Protein AF-A0A954JP12-F1 (afdb_monomer_lite)

pLDDT: mean 90.01, std 8.93, range [49.91, 98.12]

Foldseek 3Di:
DVVCVVCVVVVVVVVVVVVVVVVCCVVPPPPCPVVDDQDDVNVVVVVVVVVVVDDFAKDWPPDDPDPVVCPDPVNVVDVVVDDGDMDGGDDDDDPDPD

Radius of gyration: 23.14 Å; chains: 1; bounding box: 51×38×56 Å

Secondary structure (DSSP, 8-state):
-HHHHHTHHHHHHHHHHHHHHHHHHHHH--TTTTT--PPTTHHHHHHHHHHTTPPSEEEEES--SSHHHHTSHHHHHHHHHS--EEEEEPPSS-----

Structure (mmCIF, N/CA/C/O backbone):
data_AF-A0A954JP12-F1
#
_entry.id   AF-A0A954JP12-F1
#
loop_
_atom_site.group_PDB
_atom_site.id
_atom_site.type_symbol
_atom_site.label_atom_id
_atom_site.label_alt_id
_atom_site.label_comp_id
_atom_site.label_asym_id
_atom_site.label_entity_id
_atom_site.label_seq_id
_atom_site.pdbx_PDB_ins_code
_atom_site.Cartn_x
_atom_site.Cartn_y
_atom_site.Cartn_z
_atom_site.occupancy
_atom_site.B_iso_or_equiv
_atom_site.auth_seq_id
_atom_site.auth_comp_id
_atom_site.auth_asym_id
_atom_site.auth_atom_id
_atom_site.pdbx_PDB_model_num
ATOM 1 N N . MET A 1 1 ? 26.499 23.279 -24.574 1.00 61.62 1 MET A N 1
ATOM 2 C CA . MET A 1 1 ? 25.589 22.485 -25.430 1.00 61.62 1 MET A CA 1
ATOM 3 C C . MET A 1 1 ? 26.298 21.399 -26.237 1.00 61.62 1 MET A C 1
ATOM 5 O O . MET A 1 1 ? 25.731 20.325 -26.321 1.00 61.62 1 MET A O 1
ATOM 9 N N . ALA A 1 2 ? 27.513 21.611 -26.766 1.00 70.81 2 ALA A N 1
ATOM 10 C CA . ALA A 1 2 ? 28.239 20.583 -27.538 1.00 70.81 2 ALA A CA 1
ATOM 11 C C . ALA A 1 2 ? 28.497 19.271 -26.763 1.00 70.81 2 ALA A C 1
ATOM 13 O O . ALA A 1 2 ? 28.158 18.203 -27.249 1.00 70.81 2 ALA A O 1
ATOM 14 N N . PHE A 1 3 ? 28.944 19.366 -25.504 1.00 78.12 3 PHE A N 1
ATOM 15 C CA . PHE A 1 3 ? 29.236 18.202 -24.653 1.00 78.12 3 PHE A CA 1
ATOM 16 C C . PHE A 1 3 ? 28.086 17.182 -24.555 1.00 78.12 3 PHE A C 1
ATOM 18 O O . PHE A 1 3 ? 28.326 15.986 -24.588 1.00 78.12 3 PHE A O 1
ATOM 25 N N . LEU A 1 4 ? 26.825 17.619 -24.464 1.00 78.75 4 LEU A N 1
ATOM 26 C CA . LEU A 1 4 ? 25.695 16.686 -24.346 1.00 78.75 4 LEU A CA 1
ATOM 27 C C . LEU A 1 4 ? 25.407 15.942 -25.663 1.00 78.75 4 LEU A C 1
ATOM 29 O O . LEU A 1 4 ? 24.960 14.799 -25.640 1.00 78.75 4 LEU A O 1
ATOM 33 N N . ILE A 1 5 ? 25.678 16.587 -26.799 1.00 85.50 5 ILE A N 1
ATOM 34 C CA . ILE A 1 5 ? 25.495 16.014 -28.138 1.00 85.50 5 ILE A CA 1
ATOM 35 C C . ILE A 1 5 ? 26.560 14.945 -28.407 1.00 85.50 5 ILE A C 1
ATOM 37 O O . ILE A 1 5 ? 26.226 13.878 -28.919 1.00 85.50 5 ILE A O 1
ATOM 41 N N . ASP A 1 6 ? 27.803 15.179 -27.978 1.00 88.06 6 ASP A N 1
ATOM 42 C CA . ASP A 1 6 ? 28.921 14.245 -28.179 1.00 88.06 6 ASP A CA 1
ATOM 43 C C . ASP A 1 6 ? 28.719 12.904 -27.446 1.00 88.06 6 ASP A C 1
ATOM 45 O O . ASP A 1 6 ? 29.168 11.856 -27.912 1.00 88.06 6 ASP A O 1
ATOM 49 N N . PHE A 1 7 ? 27.985 12.908 -26.327 1.00 91.69 7 PHE A N 1
ATOM 50 C CA . PHE A 1 7 ? 27.661 11.707 -25.546 1.00 91.69 7 PHE A CA 1
ATOM 51 C C . PHE A 1 7 ? 26.250 11.162 -25.799 1.00 91.69 7 PHE A C 1
ATOM 53 O O . PHE A 1 7 ? 25.816 10.236 -25.113 1.00 91.69 7 PHE A O 1
ATOM 60 N N . TRP A 1 8 ? 25.518 11.672 -26.789 1.00 92.69 8 TRP A N 1
ATOM 61 C CA . TRP A 1 8 ? 24.136 11.242 -27.005 1.00 92.69 8 TRP A CA 1
ATOM 62 C C . TRP A 1 8 ? 24.022 9.751 -27.350 1.00 92.69 8 TRP A C 1
ATOM 64 O O . TRP A 1 8 ? 23.153 9.052 -26.827 1.00 92.69 8 TRP A O 1
ATOM 74 N N . LEU A 1 9 ? 24.950 9.236 -28.164 1.00 92.56 9 LEU A N 1
ATOM 75 C CA . LEU A 1 9 ? 25.002 7.817 -28.520 1.00 92.56 9 LEU A CA 1
ATOM 76 C C . LEU A 1 9 ? 25.237 6.907 -27.295 1.00 92.56 9 LEU A C 1
ATOM 78 O O . LEU A 1 9 ? 24.421 6.006 -27.082 1.00 92.56 9 LEU A O 1
ATOM 82 N N . PRO A 1 10 ? 26.275 7.118 -26.455 1.00 93.50 10 PRO A N 1
ATOM 83 C CA . PRO A 1 10 ? 26.449 6.307 -25.251 1.00 93.50 10 PRO A CA 1
ATOM 84 C C . PRO A 1 10 ? 25.317 6.487 -24.229 1.00 93.50 10 PRO A C 1
ATOM 86 O O . PRO A 1 10 ? 24.964 5.513 -23.563 1.00 93.50 10 PRO A O 1
ATOM 89 N N . ILE A 1 11 ? 24.704 7.673 -24.122 1.00 95.31 11 ILE A N 1
ATOM 90 C CA . ILE A 1 11 ? 23.540 7.901 -23.247 1.00 95.31 11 ILE A CA 1
ATOM 91 C C . ILE A 1 11 ? 22.354 7.037 -23.685 1.00 95.31 11 ILE A C 1
ATOM 93 O O . ILE A 1 11 ? 21.814 6.293 -22.866 1.00 95.31 11 ILE A O 1
ATOM 97 N N . LEU A 1 12 ? 21.967 7.092 -24.964 1.00 96.50 12 LEU A N 1
ATOM 98 C CA . LEU A 1 12 ? 20.842 6.307 -25.476 1.00 96.50 12 LEU A CA 1
ATOM 99 C C . LEU A 1 12 ? 21.102 4.806 -25.365 1.00 96.50 12 LEU A C 1
ATOM 101 O O . LEU A 1 12 ? 20.225 4.065 -24.926 1.00 96.50 12 LEU A O 1
ATOM 105 N N . LEU A 1 13 ? 22.312 4.360 -25.709 1.00 96.56 13 LEU A N 1
ATOM 106 C CA . LEU A 1 13 ? 22.680 2.952 -25.601 1.00 96.56 13 LEU A CA 1
ATOM 107 C C . LEU A 1 13 ? 22.590 2.457 -24.150 1.00 96.56 13 LEU A C 1
ATOM 109 O O . LEU A 1 13 ? 22.036 1.389 -23.894 1.00 96.56 13 LEU A O 1
ATOM 113 N N . SER A 1 14 ? 23.080 3.256 -23.198 1.00 96.94 14 SER A N 1
ATOM 114 C CA . SER A 1 14 ? 23.012 2.926 -21.771 1.00 96.94 14 SER A CA 1
ATOM 115 C C . SER A 1 14 ? 21.569 2.925 -21.266 1.00 96.94 14 SER A C 1
ATOM 117 O O . SER A 1 14 ? 21.177 2.014 -20.542 1.00 96.94 14 SER A O 1
ATOM 119 N N . ALA A 1 15 ? 20.756 3.900 -21.683 1.00 97.00 15 ALA A N 1
ATOM 120 C CA . ALA A 1 15 ? 19.345 3.983 -21.314 1.00 97.00 15 ALA A CA 1
ATOM 121 C C . ALA A 1 15 ? 18.555 2.762 -21.806 1.00 97.00 15 ALA A C 1
ATOM 123 O O . ALA A 1 15 ? 17.828 2.149 -21.025 1.00 97.00 15 ALA A O 1
ATOM 124 N N . VAL A 1 16 ? 18.747 2.362 -23.068 1.00 98.12 16 VAL A N 1
ATOM 125 C CA . VAL A 1 16 ? 18.124 1.154 -23.631 1.00 98.12 16 VAL A CA 1
ATOM 126 C C . VAL A 1 16 ? 18.607 -0.098 -22.896 1.00 98.12 16 VAL A C 1
ATOM 128 O O . VAL A 1 16 ? 17.790 -0.942 -22.531 1.00 98.12 16 VAL A O 1
ATOM 131 N N . GLY A 1 17 ? 19.909 -0.204 -22.612 1.00 98.00 17 GLY A N 1
ATOM 132 C CA . GLY A 1 17 ? 20.470 -1.329 -21.861 1.00 98.00 17 GLY A CA 1
ATOM 133 C C . GLY A 1 17 ? 19.871 -1.472 -20.457 1.00 98.00 17 GLY A C 1
ATOM 134 O O . GLY A 1 17 ? 19.416 -2.556 -20.089 1.00 98.00 17 GLY A O 1
ATOM 135 N N . VAL A 1 18 ? 19.803 -0.377 -19.693 1.00 97.69 18 VAL A N 1
ATOM 136 C CA . VAL A 1 18 ? 19.197 -0.358 -18.349 1.00 97.69 18 VAL A CA 1
ATOM 137 C C . VAL A 1 18 ? 17.698 -0.648 -18.415 1.00 97.69 18 VAL A C 1
ATOM 139 O O . VAL A 1 18 ? 17.191 -1.389 -17.576 1.00 97.69 18 VAL A O 1
ATOM 142 N N . PHE A 1 19 ? 16.991 -0.128 -19.421 1.00 96.69 19 PHE A N 1
ATOM 143 C CA . PHE A 1 19 ? 15.568 -0.403 -19.614 1.00 96.69 19 PHE A CA 1
ATOM 144 C C . PHE A 1 19 ? 15.295 -1.894 -19.856 1.00 96.69 19 PHE A C 1
ATOM 146 O O . PHE A 1 19 ? 14.412 -2.466 -19.214 1.00 96.69 19 PHE A O 1
ATOM 153 N N . ILE A 1 20 ? 16.079 -2.544 -20.724 1.00 97.19 20 ILE A N 1
ATOM 154 C CA . ILE A 1 20 ? 15.955 -3.984 -20.996 1.00 97.19 20 ILE A CA 1
ATOM 155 C C . ILE A 1 20 ? 16.271 -4.794 -19.736 1.00 97.19 20 ILE A C 1
ATOM 157 O O . ILE A 1 20 ? 15.480 -5.653 -19.350 1.00 97.19 20 ILE A O 1
ATOM 161 N N . ALA A 1 21 ? 17.390 -4.501 -19.066 1.00 96.06 21 ALA A N 1
ATOM 162 C CA . ALA A 1 21 ? 17.772 -5.198 -17.840 1.00 96.06 21 ALA A CA 1
ATOM 163 C C . ALA A 1 21 ? 16.700 -5.052 -16.745 1.00 96.06 21 ALA A C 1
ATOM 165 O O . ALA A 1 21 ? 16.314 -6.040 -16.124 1.00 96.06 21 ALA A O 1
ATOM 166 N N . SER A 1 22 ? 16.176 -3.838 -16.553 1.00 92.56 22 SER A N 1
ATOM 167 C CA . SER A 1 22 ? 15.089 -3.549 -15.612 1.00 92.56 22 SER A CA 1
ATOM 168 C C . SER A 1 22 ? 13.811 -4.314 -15.959 1.00 92.56 22 SER A C 1
ATOM 170 O O . SER A 1 22 ? 13.213 -4.936 -15.084 1.00 92.56 22 SER A O 1
ATOM 172 N N . SER A 1 23 ? 13.434 -4.349 -17.241 1.00 91.06 23 SER A N 1
ATOM 173 C CA . SER A 1 23 ? 12.247 -5.074 -17.710 1.00 91.06 23 SER A CA 1
ATOM 174 C C . SER A 1 23 ? 12.361 -6.575 -17.440 1.00 91.06 23 SER A C 1
ATOM 176 O O . SER A 1 23 ? 11.434 -7.176 -16.903 1.00 91.06 23 SER A O 1
ATOM 178 N N . ILE A 1 24 ? 13.519 -7.178 -17.733 1.00 93.12 24 ILE A N 1
ATOM 179 C CA . ILE A 1 24 ? 13.773 -8.596 -17.441 1.00 93.12 24 ILE A CA 1
ATOM 180 C C . ILE A 1 24 ? 13.700 -8.849 -15.933 1.00 93.12 24 ILE A C 1
ATOM 182 O O . ILE A 1 24 ? 13.028 -9.785 -15.506 1.00 93.12 24 ILE A O 1
ATOM 186 N N . MET A 1 25 ? 14.345 -8.010 -15.118 1.00 90.81 25 MET A N 1
ATOM 187 C CA . MET A 1 25 ? 14.293 -8.147 -13.660 1.00 90.81 25 MET A CA 1
ATOM 188 C C . MET A 1 25 ? 12.860 -8.042 -13.128 1.00 90.81 25 MET A C 1
ATOM 190 O O . MET A 1 25 ? 12.466 -8.867 -12.310 1.00 90.81 25 MET A O 1
ATOM 194 N N . HIS A 1 26 ? 12.064 -7.090 -13.620 1.00 83.81 26 HIS A N 1
ATOM 195 C CA . HIS A 1 26 ? 10.673 -6.917 -13.201 1.00 83.81 26 HIS A CA 1
ATOM 196 C C . HIS A 1 26 ? 9.783 -8.111 -13.580 1.00 83.81 26 HIS A C 1
ATOM 198 O O . HIS A 1 26 ? 8.887 -8.468 -12.821 1.00 83.81 26 HIS A O 1
ATOM 204 N N . MET A 1 27 ? 10.032 -8.747 -14.730 1.00 85.19 27 MET A N 1
ATOM 205 C CA . MET A 1 27 ? 9.252 -9.908 -15.174 1.00 85.19 27 MET A CA 1
ATOM 206 C C . MET A 1 27 ? 9.681 -11.220 -14.508 1.00 85.19 27 MET A C 1
ATOM 208 O O . MET A 1 27 ? 8.842 -12.086 -14.272 1.00 85.19 27 MET A O 1
ATOM 212 N N . VAL A 1 28 ? 10.978 -11.400 -14.243 1.00 88.00 28 VAL A N 1
ATOM 213 C CA . VAL A 1 28 ? 11.532 -12.682 -13.774 1.00 88.00 28 VAL A CA 1
ATOM 214 C C . VAL A 1 28 ? 11.578 -12.770 -12.253 1.00 88.00 28 VAL A C 1
ATOM 216 O O . VAL A 1 28 ? 11.486 -13.868 -11.707 1.00 88.00 28 VAL A O 1
ATOM 219 N N . ILE A 1 29 ? 11.726 -11.644 -11.555 1.00 85.94 29 ILE A N 1
ATOM 220 C CA . ILE A 1 29 ? 11.857 -11.632 -10.099 1.00 85.94 29 ILE A CA 1
ATOM 221 C C . ILE A 1 29 ? 10.472 -11.382 -9.486 1.00 85.94 29 ILE A C 1
ATOM 223 O O . ILE A 1 29 ? 9.982 -10.253 -9.552 1.00 85.94 29 ILE A O 1
ATOM 227 N N . PRO A 1 30 ? 9.840 -12.379 -8.832 1.00 78.56 30 PRO A N 1
ATOM 228 C CA . PRO A 1 30 ? 8.527 -12.227 -8.205 1.00 78.56 30 PRO A CA 1
ATOM 229 C C . PRO A 1 30 ? 8.637 -11.493 -6.857 1.00 78.56 30 PRO A C 1
ATOM 231 O O . PRO A 1 30 ? 8.153 -11.977 -5.834 1.00 78.56 30 PRO A O 1
ATOM 234 N N . MET A 1 31 ? 9.304 -10.334 -6.842 1.00 70.94 31 MET A N 1
ATOM 235 C CA . MET A 1 31 ? 9.720 -9.631 -5.623 1.00 70.94 31 MET A CA 1
ATOM 236 C C . MET A 1 31 ? 8.536 -9.338 -4.694 1.00 70.94 31 MET A C 1
ATOM 238 O O . MET A 1 31 ? 8.654 -9.502 -3.489 1.00 70.94 31 MET A O 1
ATOM 242 N N . HIS A 1 32 ? 7.380 -8.988 -5.263 1.00 79.69 32 HIS A N 1
ATOM 243 C CA . HIS A 1 32 ? 6.188 -8.615 -4.498 1.00 79.69 32 HIS A CA 1
ATOM 244 C C . HIS A 1 32 ? 5.178 -9.745 -4.304 1.00 79.69 32 HIS A C 1
ATOM 246 O O . HIS A 1 32 ? 4.236 -9.601 -3.530 1.00 79.69 32 HIS A O 1
ATOM 252 N N . CYS A 1 33 ? 5.352 -10.896 -4.960 1.00 79.81 33 CYS A N 1
ATOM 253 C CA . CYS A 1 33 ? 4.412 -12.004 -4.787 1.00 79.81 33 CYS A CA 1
ATOM 254 C C . CYS A 1 33 ? 4.408 -12.520 -3.342 1.00 79.81 33 CYS A C 1
ATOM 256 O O . CYS A 1 33 ? 3.359 -12.911 -2.846 1.00 79.81 33 CYS A O 1
ATOM 258 N N . ALA A 1 34 ? 5.559 -12.490 -2.662 1.00 81.06 34 ALA A N 1
ATOM 259 C CA . ALA A 1 34 ? 5.666 -12.884 -1.258 1.00 81.06 34 ALA A CA 1
ATOM 260 C C . ALA A 1 34 ? 5.091 -11.837 -0.282 1.00 81.06 34 ALA A C 1
ATOM 262 O O . ALA A 1 34 ? 4.707 -12.192 0.835 1.00 81.06 34 ALA A O 1
ATOM 263 N N . ASP A 1 35 ? 5.005 -10.572 -0.706 1.00 85.38 35 ASP A N 1
ATOM 264 C CA . ASP A 1 35 ? 4.469 -9.466 0.099 1.00 85.38 35 ASP A CA 1
ATOM 265 C C . ASP A 1 35 ? 2.936 -9.514 0.177 1.00 85.38 35 ASP A C 1
ATOM 267 O O . ASP A 1 35 ? 2.324 -8.980 1.106 1.00 85.38 35 ASP A O 1
ATOM 271 N N . HIS A 1 36 ? 2.299 -10.166 -0.797 1.00 84.62 36 HIS A N 1
ATOM 272 C CA . HIS A 1 36 ? 0.854 -10.289 -0.885 1.00 84.62 36 HIS A CA 1
ATOM 273 C C . HIS A 1 36 ? 0.387 -11.640 -0.346 1.00 84.62 36 HIS A C 1
ATOM 275 O O . HIS A 1 36 ? 0.834 -12.702 -0.771 1.00 84.62 36 HIS A O 1
ATOM 281 N N . LYS A 1 37 ? -0.566 -11.601 0.585 1.00 88.94 37 LYS A N 1
ATOM 282 C CA . LYS A 1 37 ? -1.250 -12.790 1.096 1.00 88.94 37 LYS A CA 1
ATOM 283 C C . LYS A 1 37 ? -2.746 -12.618 0.900 1.00 88.94 37 LYS A C 1
ATOM 285 O O . LYS A 1 37 ? -3.276 -11.543 1.172 1.00 88.94 37 LYS A O 1
ATOM 290 N N . GLY A 1 38 ? -3.404 -13.681 0.447 1.00 90.19 38 GLY A N 1
ATOM 291 C CA . GLY A 1 38 ? -4.863 -13.742 0.429 1.00 90.19 38 GLY A CA 1
ATOM 292 C C . GLY A 1 38 ? -5.419 -13.683 1.850 1.00 90.19 38 GLY A C 1
ATOM 293 O O . GLY A 1 38 ? -4.790 -14.172 2.797 1.00 90.19 38 GLY A O 1
ATOM 294 N N . LEU A 1 39 ? -6.593 -13.075 2.003 1.00 91.12 39 LEU A N 1
ATOM 295 C CA . LEU A 1 39 ? -7.275 -13.030 3.291 1.00 91.12 39 LEU A CA 1
ATOM 296 C C . LEU A 1 39 ? -8.030 -14.341 3.527 1.00 91.12 39 LEU A C 1
ATOM 298 O O . LEU A 1 39 ? -8.664 -14.893 2.631 1.00 91.12 39 LEU A O 1
ATOM 302 N N . SER A 1 40 ? -7.990 -14.844 4.760 1.00 94.44 40 SER A N 1
ATOM 303 C CA . SER A 1 40 ? -8.890 -15.931 5.158 1.00 94.44 40 SER A CA 1
ATOM 304 C C . SER A 1 40 ? -10.321 -15.391 5.208 1.00 94.44 40 SER A C 1
ATOM 306 O O . SER A 1 40 ? -10.552 -14.377 5.860 1.00 94.44 40 SER A O 1
ATOM 308 N N . GLY A 1 41 ? -11.263 -16.042 4.517 1.00 95.69 41 GLY A N 1
ATOM 309 C CA . GLY A 1 41 ? -12.644 -15.548 4.403 1.00 95.69 41 GLY A CA 1
ATOM 310 C C . GLY A 1 41 ? -12.790 -14.318 3.498 1.00 95.69 41 GLY A C 1
ATOM 311 O O . GLY A 1 41 ? -13.590 -13.435 3.790 1.00 95.69 41 GLY A O 1
ATOM 312 N N . GLU A 1 42 ? -11.997 -14.236 2.422 1.00 94.69 42 GLU A N 1
ATOM 313 C CA . GLU A 1 42 ? -11.928 -13.079 1.514 1.00 94.69 42 GLU A CA 1
ATOM 314 C C . GLU A 1 42 ? -13.299 -12.557 1.056 1.00 94.69 42 GLU A C 1
ATOM 316 O O . GLU A 1 42 ? -13.539 -11.357 1.157 1.00 94.69 42 GLU A O 1
ATOM 321 N N . GLU A 1 43 ? -14.211 -13.436 0.634 1.00 96.50 43 GLU A N 1
ATOM 322 C CA . GLU A 1 43 ? -15.555 -13.047 0.174 1.00 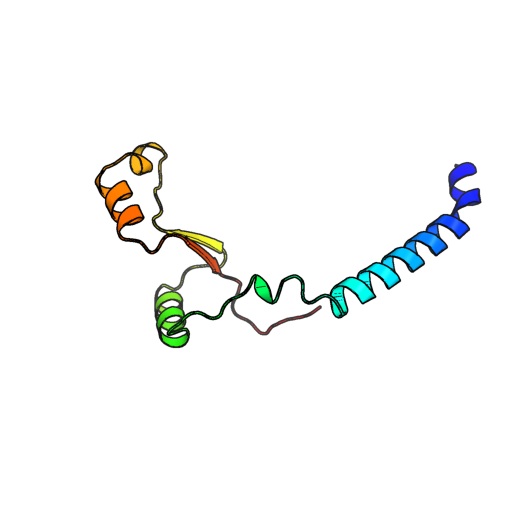96.50 43 GLU A CA 1
ATOM 323 C C . GLU A 1 43 ? -16.363 -12.321 1.262 1.00 96.50 43 GLU A C 1
ATOM 325 O O . GLU A 1 43 ? -16.915 -11.251 1.015 1.00 96.50 43 GLU A O 1
ATOM 330 N N . GLU A 1 44 ? -16.368 -12.836 2.496 1.00 96.69 44 GLU A N 1
ATOM 331 C CA . GLU A 1 44 ? -17.093 -12.217 3.616 1.00 96.69 44 GLU A CA 1
ATOM 332 C C . GLU A 1 44 ? -16.520 -10.834 3.957 1.00 96.69 44 GLU A C 1
ATOM 334 O O . GLU A 1 44 ? -17.260 -9.876 4.202 1.00 96.69 44 GLU A O 1
ATOM 339 N N . ILE A 1 45 ? -15.190 -10.710 3.934 1.00 94.81 45 ILE A N 1
ATOM 340 C CA . ILE A 1 45 ? -14.499 -9.442 4.183 1.00 94.81 45 ILE A CA 1
ATOM 341 C C . ILE A 1 45 ? -14.786 -8.449 3.050 1.00 94.81 45 ILE A C 1
ATOM 343 O O . ILE A 1 45 ? -15.078 -7.278 3.310 1.00 94.81 45 ILE A O 1
ATOM 347 N N . MET A 1 46 ? -14.733 -8.898 1.795 1.00 94.81 46 MET A N 1
ATOM 348 C CA . MET A 1 46 ? -15.033 -8.070 0.629 1.00 94.81 46 MET A CA 1
ATOM 349 C C . MET A 1 46 ? -16.481 -7.579 0.640 1.00 94.81 46 MET A C 1
ATOM 351 O O . MET A 1 46 ? -16.714 -6.399 0.367 1.00 94.81 46 MET A O 1
ATOM 355 N N . ASP A 1 47 ? -17.438 -8.433 0.995 1.00 96.50 47 ASP A N 1
ATOM 356 C CA . ASP A 1 47 ? -18.848 -8.065 1.118 1.00 96.50 47 ASP A CA 1
ATOM 357 C C . ASP A 1 47 ? -19.072 -7.039 2.234 1.00 96.50 47 ASP A C 1
ATOM 359 O O . ASP A 1 47 ? -19.743 -6.024 2.008 1.00 96.50 47 ASP A O 1
ATOM 363 N N . ALA A 1 48 ? -18.448 -7.236 3.401 1.00 95.19 48 ALA A N 1
ATOM 364 C CA . ALA A 1 48 ? -18.515 -6.290 4.512 1.00 95.19 48 ALA A CA 1
ATOM 365 C C . ALA A 1 48 ? -17.934 -4.917 4.137 1.00 95.19 48 ALA A C 1
ATOM 367 O O . ALA A 1 48 ? -18.523 -3.886 4.461 1.00 95.19 48 ALA A O 1
ATOM 368 N N . ILE A 1 49 ? -16.807 -4.875 3.418 1.00 94.00 49 ILE A N 1
ATOM 369 C CA . ILE A 1 49 ? -16.209 -3.618 2.940 1.00 94.00 49 ILE A CA 1
ATOM 370 C C . ILE A 1 49 ? -17.107 -2.959 1.885 1.00 94.00 49 ILE A C 1
ATOM 372 O O . ILE A 1 49 ? -17.357 -1.750 1.951 1.00 94.00 49 ILE A O 1
ATOM 376 N N . ARG A 1 50 ? -17.625 -3.739 0.928 1.00 93.62 50 ARG A N 1
ATOM 377 C CA . ARG A 1 50 ? -18.498 -3.248 -0.149 1.00 93.62 50 ARG A CA 1
ATOM 378 C C . ARG A 1 50 ? -19.785 -2.641 0.409 1.00 93.62 50 ARG A C 1
ATOM 380 O O . ARG A 1 50 ? -20.231 -1.606 -0.089 1.00 93.62 50 ARG A O 1
ATOM 387 N N . SER A 1 51 ? -20.357 -3.233 1.460 1.00 96.00 51 SER A N 1
ATOM 388 C CA . SER A 1 51 ? -21.599 -2.752 2.072 1.00 96.00 51 SER A CA 1
ATOM 389 C C . SER A 1 51 ? -21.457 -1.365 2.710 1.00 96.00 51 SER A C 1
ATOM 391 O O . SER A 1 51 ? -22.439 -0.624 2.758 1.00 96.00 51 SER A O 1
ATOM 393 N N . GLN A 1 52 ? -20.254 -0.988 3.163 1.00 95.50 52 GLN A N 1
ATOM 394 C CA . GLN A 1 52 ? -19.995 0.324 3.773 1.00 95.50 52 GLN A CA 1
ATOM 395 C C . GLN A 1 52 ? -19.895 1.466 2.752 1.00 95.50 52 GLN A C 1
ATOM 397 O O . GLN A 1 52 ? -19.938 2.628 3.145 1.00 95.50 52 GLN A O 1
ATOM 402 N N . LYS A 1 53 ? -19.772 1.165 1.448 1.00 93.12 53 LYS A N 1
ATOM 403 C CA . LYS A 1 53 ? -19.678 2.167 0.366 1.00 93.12 53 LYS A CA 1
ATOM 404 C C . LYS A 1 53 ? -18.577 3.220 0.590 1.00 93.12 53 LYS A C 1
ATOM 406 O O . LYS A 1 53 ? -18.748 4.387 0.237 1.00 93.12 53 LYS A O 1
ATOM 411 N N . ASN A 1 54 ? -17.447 2.807 1.166 1.00 93.69 54 ASN A N 1
ATOM 412 C CA . ASN A 1 54 ? -16.272 3.663 1.324 1.00 93.69 54 ASN A CA 1
ATOM 413 C C . ASN A 1 54 ? -15.725 4.094 -0.047 1.00 93.69 54 ASN A C 1
ATOM 415 O O . ASN A 1 54 ? -15.687 3.301 -0.990 1.00 93.69 54 ASN A O 1
ATOM 419 N N . ALA A 1 55 ? -15.289 5.349 -0.153 1.00 94.12 55 ALA A N 1
ATOM 420 C CA . ALA A 1 55 ? -14.618 5.849 -1.348 1.00 94.12 55 ALA A CA 1
ATOM 421 C C . ALA A 1 55 ? -13.215 5.222 -1.507 1.00 94.12 55 ALA A C 1
ATOM 423 O O . ALA A 1 55 ? -12.639 4.733 -0.534 1.00 94.12 55 ALA A O 1
ATOM 424 N N . PRO A 1 56 ? -12.626 5.246 -2.716 1.00 95.00 56 PRO A N 1
ATOM 425 C CA . PRO A 1 56 ? -11.222 4.894 -2.896 1.00 95.00 56 PRO A CA 1
ATOM 426 C C . PRO A 1 56 ? -10.315 5.742 -1.997 1.00 95.00 56 PRO A C 1
ATOM 428 O O . PRO A 1 56 ? -10.490 6.957 -1.894 1.00 95.00 56 PRO A O 1
ATOM 431 N N . GLY A 1 57 ? -9.345 5.103 -1.349 1.00 95.25 57 GLY A N 1
ATOM 432 C CA . GLY A 1 57 ? -8.493 5.744 -0.354 1.00 95.25 57 GLY A CA 1
ATOM 433 C C . GLY A 1 57 ? -7.782 4.745 0.551 1.00 95.25 57 GLY A C 1
ATOM 434 O O . GLY A 1 57 ? -7.928 3.531 0.403 1.00 95.25 57 GLY A O 1
ATOM 435 N N . THR A 1 58 ? -7.009 5.269 1.498 1.00 96.31 58 THR A N 1
ATOM 436 C CA . THR A 1 58 ? -6.273 4.473 2.482 1.00 96.31 58 THR A CA 1
ATOM 437 C C . THR A 1 58 ? -6.915 4.630 3.850 1.00 96.31 58 THR A C 1
ATOM 439 O O . THR A 1 58 ? -7.030 5.739 4.369 1.00 96.31 58 THR A O 1
ATOM 442 N N . TYR A 1 59 ? -7.310 3.507 4.436 1.00 95.38 59 TYR A N 1
ATOM 443 C CA . TYR A 1 59 ? -7.981 3.428 5.724 1.00 95.38 59 TYR A CA 1
ATOM 444 C C . TYR A 1 59 ? -7.103 2.652 6.689 1.00 95.38 59 TYR A C 1
ATOM 446 O O . TYR A 1 59 ? -6.667 1.551 6.371 1.00 95.38 59 TYR A O 1
ATOM 454 N N . VAL A 1 60 ? -6.862 3.203 7.872 1.00 95.12 60 VAL A N 1
ATOM 455 C CA . VAL A 1 60 ? -6.171 2.503 8.961 1.00 95.12 60 VAL A CA 1
ATOM 456 C C . VAL A 1 60 ? -7.186 2.107 10.022 1.00 95.12 60 VAL A C 1
ATOM 458 O O . VAL A 1 60 ? -8.203 2.778 10.189 1.00 95.12 60 VAL A O 1
ATOM 461 N N . PHE A 1 61 ? -6.938 1.021 10.739 1.00 94.31 61 PHE A N 1
ATOM 462 C CA . PHE A 1 61 ? -7.763 0.628 11.873 1.00 94.31 61 PHE A CA 1
ATOM 463 C C . PHE A 1 61 ? -6.906 -0.043 12.956 1.00 94.31 61 PHE A C 1
ATOM 465 O O . PHE A 1 61 ? -6.008 -0.818 12.623 1.00 94.31 61 PHE A O 1
ATOM 472 N N . PRO A 1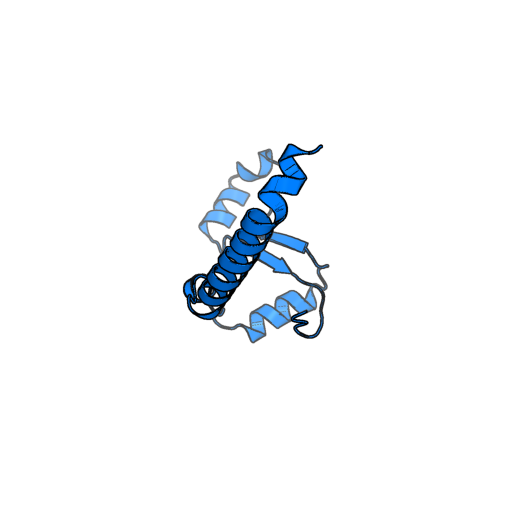 62 ? -7.189 0.217 14.244 1.00 95.12 62 PRO A N 1
ATOM 473 C CA . PRO A 1 62 ? -8.113 1.240 14.750 1.00 95.12 62 PRO A CA 1
ATOM 474 C C . PRO A 1 62 ? -7.688 2.675 14.372 1.00 95.12 62 PRO A C 1
ATOM 476 O O . PRO A 1 62 ? -6.513 3.017 14.441 1.00 95.12 62 PRO A O 1
ATOM 479 N N . PHE A 1 63 ? -8.643 3.511 13.942 1.00 93.94 63 PHE A N 1
ATOM 480 C CA . PHE A 1 63 ? -8.395 4.909 13.561 1.00 93.94 63 PHE A CA 1
ATOM 481 C C . PHE A 1 63 ? -8.745 5.859 14.708 1.00 93.94 63 PHE A C 1
ATOM 483 O O . PHE A 1 63 ? -9.842 5.767 15.264 1.00 93.94 63 PHE A O 1
ATOM 490 N N . ALA A 1 64 ? -7.843 6.794 15.010 1.00 92.25 64 ALA A N 1
ATOM 491 C CA . ALA A 1 64 ? -8.093 7.948 15.873 1.00 92.25 64 ALA A CA 1
ATOM 492 C C . ALA A 1 64 ? -8.039 9.238 15.052 1.00 92.25 64 ALA A C 1
ATOM 494 O O . ALA A 1 64 ? -7.204 9.366 14.153 1.00 92.25 64 ALA A O 1
ATOM 495 N N . LYS A 1 65 ? -8.905 10.198 15.386 1.00 89.81 65 LYS A N 1
ATOM 496 C CA . LYS A 1 65 ? -8.940 11.506 14.711 1.00 89.81 65 LYS A CA 1
ATOM 497 C C . LYS A 1 65 ? -7.813 12.417 15.179 1.00 89.81 65 LYS A C 1
ATOM 499 O O . LYS A 1 65 ? -7.283 13.184 14.383 1.00 89.81 65 LYS A O 1
ATOM 504 N N . ASP A 1 66 ? -7.433 12.284 16.447 1.00 90.75 66 ASP A N 1
ATOM 505 C CA . ASP A 1 66 ? -6.449 13.135 17.101 1.00 90.75 66 ASP A CA 1
ATOM 506 C C . ASP A 1 66 ? -5.362 12.311 17.796 1.00 90.75 66 ASP A C 1
ATOM 508 O O . ASP A 1 66 ? -5.606 11.228 18.327 1.00 90.75 66 ASP A O 1
ATOM 512 N N . MET A 1 67 ? -4.155 12.874 17.892 1.00 86.06 67 MET A N 1
ATOM 513 C CA . MET A 1 67 ? -3.014 12.218 18.553 1.00 86.06 67 MET A CA 1
ATOM 514 C C . MET A 1 67 ? -3.276 11.886 20.028 1.00 86.06 67 MET A C 1
ATOM 516 O O . MET A 1 67 ? -2.730 10.921 20.555 1.00 86.06 67 MET A O 1
ATOM 520 N N . LYS A 1 68 ? -4.141 12.658 20.694 1.00 89.25 68 LYS A N 1
ATOM 521 C CA . LYS A 1 68 ? -4.518 12.418 22.093 1.00 89.25 68 LYS A CA 1
ATOM 522 C C . LYS A 1 68 ? -5.329 11.133 22.270 1.00 89.25 68 LYS A C 1
ATOM 524 O O . LYS A 1 68 ? -5.208 10.488 23.305 1.00 89.25 68 LYS A O 1
ATOM 529 N N . GLU A 1 69 ? -6.126 10.744 21.275 1.00 90.38 69 GLU A N 1
ATOM 530 C CA . GLU A 1 69 ? -6.980 9.554 21.357 1.00 90.38 69 GLU A CA 1
ATOM 531 C C . GLU A 1 69 ? -6.163 8.258 21.333 1.00 90.38 69 GLU A C 1
ATOM 533 O O . GLU A 1 69 ? -6.550 7.290 21.985 1.00 90.38 69 GLU A O 1
ATOM 538 N N . TYR A 1 70 ? -5.007 8.244 20.662 1.00 88.62 70 TYR A N 1
ATOM 539 C CA . TYR A 1 70 ? -4.107 7.083 20.646 1.00 88.62 70 TYR A CA 1
ATOM 540 C C . TYR A 1 70 ? -3.566 6.716 22.032 1.00 88.62 70 TYR A C 1
ATOM 542 O O . TYR A 1 70 ? -3.286 5.547 22.278 1.00 88.62 70 TYR A O 1
ATOM 550 N N . GLY A 1 71 ? -3.447 7.691 22.938 1.00 89.25 71 GLY A N 1
ATOM 551 C CA . GLY A 1 71 ? -3.023 7.464 24.321 1.00 89.25 71 GLY A CA 1
ATOM 552 C C . GLY A 1 71 ? -4.156 7.085 25.275 1.00 89.25 71 GLY A C 1
ATOM 553 O O . GLY A 1 71 ? -3.897 6.903 26.459 1.00 89.25 71 GLY A O 1
ATOM 554 N N . SER A 1 72 ? -5.404 7.008 24.801 1.00 93.19 72 SER A N 1
ATOM 555 C CA . SER A 1 72 ? -6.534 6.620 25.647 1.00 93.19 72 SER A CA 1
ATOM 556 C C . SER A 1 72 ? -6.569 5.110 25.872 1.00 93.19 72 SER A C 1
ATOM 558 O O . SER A 1 72 ? -6.349 4.339 24.936 1.00 93.19 72 SER A O 1
ATOM 560 N N . ASP A 1 73 ? -6.935 4.684 27.083 1.00 94.75 73 ASP A N 1
ATOM 561 C CA . ASP A 1 73 ? -7.056 3.260 27.432 1.00 94.75 73 ASP A CA 1
ATOM 562 C C . ASP A 1 73 ? -7.994 2.515 26.473 1.00 94.75 73 ASP A C 1
ATOM 564 O O . ASP A 1 73 ? -7.691 1.412 26.028 1.00 94.75 73 ASP A O 1
ATOM 568 N N . ALA A 1 74 ? -9.089 3.162 26.059 1.00 93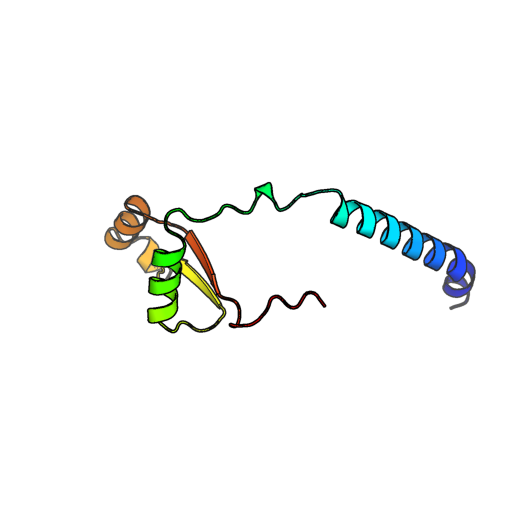.31 74 ALA A N 1
ATOM 569 C CA . ALA A 1 74 ? -10.040 2.601 25.103 1.00 93.31 74 ALA A CA 1
ATOM 570 C C . ALA A 1 74 ? -9.429 2.366 23.711 1.00 93.31 74 ALA A C 1
ATOM 572 O O . ALA A 1 74 ? -9.803 1.417 23.020 1.00 93.31 74 ALA A O 1
ATOM 573 N N . MET A 1 75 ? -8.515 3.231 23.260 1.00 94.88 75 MET A N 1
ATOM 574 C CA . MET A 1 75 ? -7.821 3.015 21.994 1.00 94.88 75 MET A CA 1
ATOM 575 C C . MET A 1 75 ? -6.749 1.938 22.144 1.00 94.88 75 MET A C 1
ATOM 577 O O . MET A 1 75 ? -6.677 1.043 21.304 1.00 94.88 75 MET A O 1
ATOM 581 N N . ILE A 1 76 ? -5.982 1.965 23.235 1.00 94.31 76 ILE A N 1
ATOM 582 C CA . ILE A 1 76 ? -4.981 0.939 23.554 1.00 94.31 76 ILE A CA 1
ATOM 583 C C . ILE A 1 76 ? -5.631 -0.451 23.583 1.00 94.31 76 ILE A C 1
ATOM 585 O O . ILE A 1 76 ? -5.112 -1.377 22.960 1.00 94.31 76 ILE A O 1
ATOM 589 N N . GLU A 1 77 ? -6.804 -0.590 24.202 1.00 95.62 77 GLU A N 1
ATOM 590 C CA . GLU A 1 77 ? -7.560 -1.845 24.230 1.00 95.62 77 GLU A CA 1
ATOM 591 C C . GLU A 1 77 ? -7.966 -2.305 22.818 1.00 95.62 77 GLU A C 1
ATOM 593 O O . GLU A 1 77 ? -7.826 -3.482 22.485 1.00 95.62 77 GLU A O 1
ATOM 598 N N . LYS A 1 78 ? -8.402 -1.389 21.937 1.00 95.50 78 LYS A N 1
ATOM 599 C CA . LYS A 1 78 ? -8.706 -1.729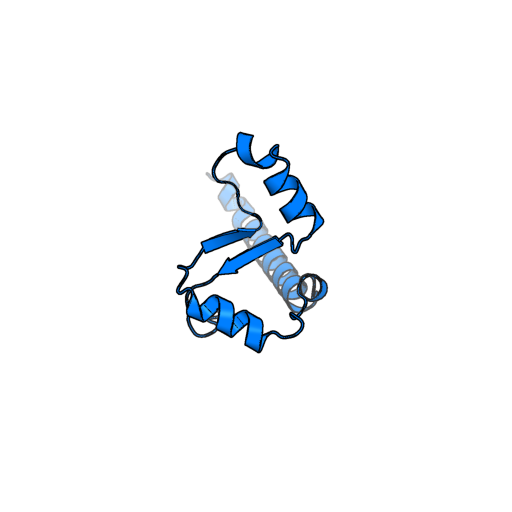 20.533 1.00 95.50 78 LYS A CA 1
ATOM 600 C C . LYS A 1 78 ? -7.473 -2.232 19.786 1.00 95.50 78 LYS A C 1
ATOM 602 O O . LYS A 1 78 ? -7.589 -3.187 19.022 1.00 95.50 78 LYS A O 1
ATOM 607 N N . PHE A 1 79 ? -6.315 -1.609 20.001 1.00 95.50 79 PHE A N 1
ATOM 608 C CA . PHE A 1 79 ? -5.053 -2.052 19.404 1.00 95.50 79 PHE A CA 1
ATOM 609 C C . PHE A 1 79 ? -4.633 -3.431 19.926 1.00 95.50 79 PHE A C 1
ATOM 611 O O . PHE A 1 79 ? -4.236 -4.280 19.133 1.00 95.50 79 PHE A O 1
ATOM 618 N N . GLN A 1 80 ? -4.767 -3.676 21.231 1.00 95.38 80 GLN A N 1
ATOM 619 C CA . GLN A 1 80 ? -4.442 -4.967 21.847 1.00 95.38 80 GLN A CA 1
ATOM 620 C C . GLN A 1 80 ? -5.384 -6.087 21.397 1.00 95.38 80 GLN A C 1
ATOM 622 O O . GLN A 1 80 ? -4.934 -7.203 21.147 1.00 95.38 80 GLN A O 1
ATOM 627 N N . ARG A 1 81 ? -6.683 -5.796 21.265 1.00 96.38 81 ARG A N 1
ATOM 628 C CA . ARG A 1 81 ? -7.677 -6.758 20.772 1.00 96.38 81 ARG A CA 1
ATOM 629 C C . ARG A 1 81 ? -7.504 -7.054 19.282 1.00 96.38 81 ARG A C 1
ATOM 631 O O . ARG A 1 81 ? -7.786 -8.166 18.843 1.00 96.38 81 ARG A O 1
ATOM 638 N N . GLY A 1 82 ? -7.054 -6.059 18.521 1.00 93.06 82 GLY A N 1
ATOM 639 C CA . GLY A 1 82 ? -6.906 -6.137 17.076 1.00 93.06 82 GLY A CA 1
ATOM 640 C C . GLY A 1 82 ? -8.239 -6.331 16.330 1.00 93.06 82 GLY A C 1
ATOM 641 O O . GLY A 1 82 ? -9.320 -6.239 16.925 1.00 93.06 82 GLY A O 1
ATOM 642 N N . PRO A 1 83 ? -8.176 -6.592 15.013 1.00 93.62 83 PRO A N 1
ATOM 643 C CA . PRO A 1 83 ? -6.974 -6.525 14.177 1.00 93.62 83 PRO A CA 1
ATOM 644 C C . PRO A 1 83 ? -6.445 -5.087 14.037 1.00 93.62 83 PRO A C 1
ATOM 646 O O . PRO A 1 83 ? -7.207 -4.126 14.127 1.00 93.62 83 PRO A O 1
ATOM 649 N N . VAL A 1 84 ? -5.136 -4.951 13.810 1.00 95.88 84 VAL A N 1
ATOM 650 C CA . VAL A 1 84 ? -4.475 -3.672 13.511 1.00 95.88 84 VAL A CA 1
ATOM 651 C C . VAL A 1 84 ? -3.946 -3.731 12.091 1.00 95.88 84 VAL A C 1
ATOM 653 O O . VAL A 1 84 ? -3.223 -4.664 11.739 1.00 95.88 84 VAL A O 1
ATOM 656 N N . GLY A 1 85 ? -4.297 -2.751 11.267 1.00 94.81 85 GLY A N 1
ATOM 657 C CA . GLY A 1 85 ? -3.879 -2.770 9.879 1.00 94.81 85 GLY A CA 1
ATOM 658 C C . GLY A 1 85 ? -4.291 -1.550 9.081 1.00 94.81 85 GLY A C 1
ATOM 659 O O . GLY A 1 85 ? -4.762 -0.536 9.599 1.00 94.81 85 GLY A O 1
ATOM 660 N N . MET A 1 86 ? -4.075 -1.681 7.780 1.00 95.19 86 MET A N 1
ATOM 661 C CA . MET A 1 86 ? -4.392 -0.680 6.784 1.00 95.19 86 MET A CA 1
ATOM 662 C C . MET A 1 86 ? -4.972 -1.374 5.557 1.00 95.19 86 MET A C 1
ATOM 664 O O . MET A 1 86 ? -4.473 -2.415 5.135 1.00 95.19 86 MET A O 1
ATOM 668 N N . ILE A 1 87 ? -6.021 -0.794 4.987 1.00 94.06 87 ILE A N 1
ATOM 669 C CA . ILE A 1 87 ? -6.645 -1.238 3.744 1.00 94.06 87 ILE A CA 1
ATOM 670 C C . ILE A 1 87 ? -6.597 -0.077 2.755 1.00 94.06 87 ILE A C 1
ATOM 672 O O . ILE A 1 87 ? -7.029 1.035 3.062 1.00 94.06 87 ILE A O 1
ATOM 676 N N . THR A 1 88 ? -6.107 -0.349 1.549 1.00 94.69 88 THR A N 1
ATOM 677 C CA . THR A 1 88 ? -6.160 0.589 0.425 1.00 94.69 88 THR A CA 1
ATOM 678 C C . THR A 1 88 ? -7.246 0.148 -0.546 1.00 94.69 88 THR A C 1
ATOM 680 O O . THR A 1 88 ? -7.141 -0.898 -1.185 1.00 94.69 88 THR A O 1
ATOM 683 N N . LEU A 1 89 ? -8.291 0.963 -0.670 1.00 93.88 89 LEU A N 1
ATOM 684 C CA . LEU A 1 89 ? -9.373 0.764 -1.623 1.00 93.88 89 LEU A CA 1
ATOM 685 C C . LEU A 1 89 ? -9.036 1.476 -2.930 1.00 93.88 89 LEU A C 1
ATOM 687 O O . LEU A 1 89 ? -8.784 2.682 -2.951 1.00 93.88 89 LEU A O 1
ATOM 691 N N . ARG A 1 90 ? -9.051 0.727 -4.031 1.00 91.88 90 ARG A N 1
ATOM 692 C CA . ARG A 1 90 ? -8.919 1.266 -5.389 1.00 91.88 90 ARG A CA 1
ATOM 693 C C . ARG A 1 90 ? -10.304 1.459 -6.017 1.00 91.88 90 ARG A C 1
ATOM 695 O O . ARG A 1 90 ? -11.256 0.823 -5.565 1.00 91.88 90 ARG A O 1
ATOM 702 N N . PRO A 1 91 ? -10.438 2.314 -7.047 1.00 90.44 91 PRO A N 1
ATOM 703 C CA . PRO A 1 91 ? -11.676 2.418 -7.810 1.00 90.44 91 PRO A CA 1
ATOM 704 C C . PRO A 1 91 ? -12.140 1.053 -8.323 1.00 90.44 91 PRO A C 1
ATOM 706 O O . PRO A 1 91 ? -11.331 0.252 -8.795 1.00 90.44 91 PRO A O 1
ATOM 709 N N . THR A 1 92 ? -13.447 0.806 -8.248 1.00 88.19 92 THR A N 1
ATOM 710 C CA . THR A 1 92 ? -14.061 -0.394 -8.819 1.00 88.19 92 THR A CA 1
ATOM 711 C C . THR A 1 92 ? -13.851 -0.411 -10.330 1.00 88.19 92 THR A C 1
ATOM 713 O O . THR A 1 92 ? -14.176 0.559 -11.014 1.00 88.19 92 THR A O 1
ATOM 716 N N . GLY A 1 93 ? -13.343 -1.519 -10.859 1.00 86.25 93 GLY A N 1
ATOM 717 C CA . GLY A 1 93 ? -13.124 -1.682 -12.290 1.00 86.25 93 GLY A CA 1
ATOM 718 C C . GLY A 1 93 ? -12.329 -2.939 -12.617 1.00 86.25 93 GLY A C 1
ATOM 719 O O . GLY A 1 93 ? -11.894 -3.670 -11.726 1.00 86.25 93 GLY A O 1
ATOM 720 N N . SER A 1 94 ? -12.145 -3.186 -13.911 1.00 80.25 94 SER A N 1
ATOM 721 C CA . SER A 1 94 ? -11.247 -4.229 -14.398 1.00 80.25 94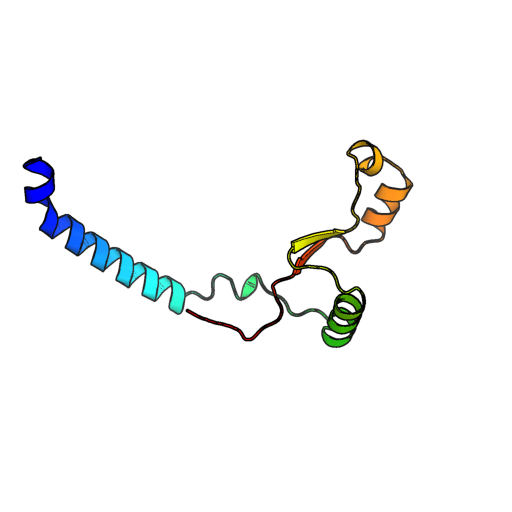 SER A CA 1
ATOM 722 C C . SER A 1 94 ? -9.792 -3.879 -14.089 1.00 80.25 94 SER A C 1
ATOM 724 O O . SER A 1 94 ? -9.414 -2.706 -14.075 1.00 80.25 94 SER A O 1
ATOM 726 N N . LEU A 1 95 ? -8.956 -4.902 -13.904 1.00 71.81 95 LEU A N 1
ATOM 727 C CA . LEU A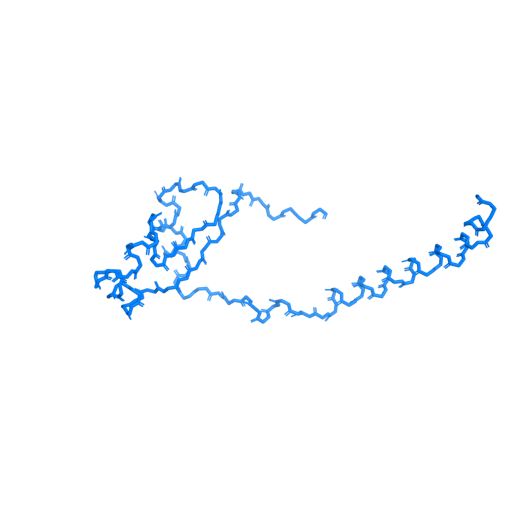 1 95 ? -7.505 -4.736 -13.871 1.00 71.81 95 LEU A CA 1
ATOM 728 C C . LEU A 1 95 ? -7.053 -4.178 -15.225 1.00 71.81 95 LEU A C 1
ATOM 730 O O . LEU A 1 95 ? -7.040 -4.898 -16.219 1.00 71.81 95 LEU A O 1
ATOM 734 N N . ASN A 1 96 ? -6.737 -2.885 -15.272 1.00 66.19 96 ASN A N 1
ATOM 735 C CA . ASN A 1 96 ? -6.165 -2.263 -16.455 1.00 66.19 96 ASN A CA 1
ATOM 736 C C . ASN A 1 96 ? -4.646 -2.249 -16.279 1.00 66.19 96 ASN A C 1
ATOM 738 O O . ASN A 1 96 ? -4.115 -1.470 -15.488 1.00 66.19 96 ASN A O 1
ATOM 742 N N . MET A 1 97 ? -3.977 -3.179 -16.954 1.00 55.66 97 MET A N 1
ATOM 743 C CA . MET A 1 97 ? -2.527 -3.164 -17.109 1.00 55.66 97 MET A CA 1
ATOM 744 C C . MET A 1 97 ? -2.260 -2.367 -18.386 1.00 55.66 97 MET A C 1
ATOM 746 O O . MET A 1 97 ? -2.369 -2.914 -19.482 1.00 55.66 97 MET A O 1
ATOM 750 N N . GLY A 1 98 ? -2.057 -1.059 -18.227 1.00 49.91 98 GLY A N 1
ATOM 751 C CA . GLY A 1 98 ? -1.616 -0.164 -19.299 1.00 49.91 98 GLY A CA 1
ATOM 752 C C . GLY A 1 98 ? -0.103 -0.151 -19.409 1.00 49.91 98 GLY A C 1
ATOM 753 O O . GLY A 1 98 ? 0.544 -0.190 -18.339 1.00 49.91 98 GLY A O 1
#

Sequence (98 aa):
MAFLIDFWLPILLSAVGVFIASSIMHMVIPMHCADHKGLSGEEEIMDAIRSQKNAPGTYVFPFAKDMKEYGSDAMIEKFQRGPVGMITLRPTGSLNMG